Protein AF-A0A483CT60-F1 (afdb_monomer)

Nearest PDB structures (foldseek):
  1sy7-assembly1_A  TM=7.724E-01  e=4.056E-09  Neurospora crassa
  8j4q-assembly1_D  TM=8.970E-01  e=2.340E-07  Escherichia coli
  8j4r-assembly1_A  TM=8.692E-01  e=2.791E-07  Escherichia coli
  8j4r-assembly1_B  TM=8.735E-01  e=3.972E-07  Escherichia coli
  8j4r-assembly1_D  TM=8.670E-01  e=7.149E-07  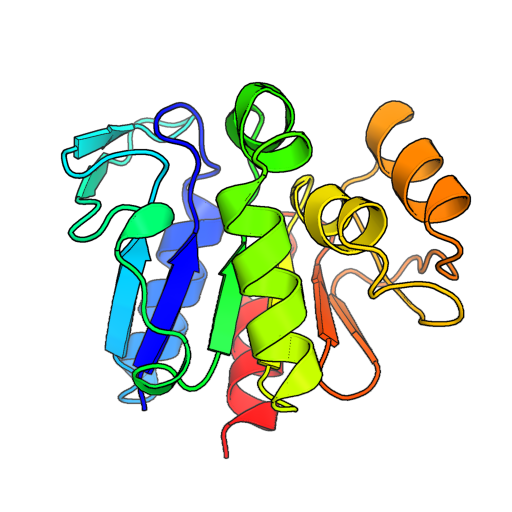Escherichia coli

pLDDT: mean 98.32, std 2.1, range [72.69, 98.94]

Solvent-accessible surface area (backbone atoms only — not comparable to full-atom values): 8286 Å² total; per-residue (Å²): 100,33,33,37,37,38,39,27,57,44,29,16,32,45,54,43,46,54,43,25,50,50,55,32,48,78,66,68,30,48,75,42,38,27,15,91,49,62,45,81,20,37,27,68,84,72,48,72,48,64,16,80,34,24,45,86,72,62,61,68,85,80,39,55,30,41,37,33,30,9,32,68,18,14,68,78,47,49,53,74,37,63,49,56,30,51,50,55,44,51,35,45,73,70,67,26,38,38,33,20,27,16,56,21,32,35,32,44,14,70,45,62,76,25,58,79,32,59,35,17,46,27,93,43,80,68,45,50,52,41,32,52,74,20,42,28,45,77,51,91,48,52,57,30,76,46,88,51,35,35,20,14,24,35,61,92,32,19,59,62,40,36,52,58,52,51,69,73,75,109

Secondary structure (DSSP, 8-state):
-EEEEE--SEEE-HHHHHHHHHHHHTTT-EEEEEESSSEEEEESSS-EEEE-EEGGG--GGG-SEEEE--SHHIIIIITT-HHHHHHHHHHHHTT-EEEEETTTHHHHHHTT--TT-EE-----HHHHHHHHHTT-EE--SSEEEETTEEEE-SGGGHHHHHHHHHTTT-

Sequence (170 aa):
MKILCAIAPARFRDEELLVPQQTFSDADVETVVASTHTGTCEGMIGATAEATVSFADVSPADYNAIVVVGGIGAQDVLWNDAELKRLVQEFNGAGKVVAAICLSPVVLARAGILPGREATVFRSPASIREIEKGGARLSERPVVTDGNVVTADGPSAAEEFARAILSLLL

Structure (mmCIF, N/CA/C/O backbone):
data_AF-A0A483CT60-F1
#
_entry.id   AF-A0A483CT60-F1
#
loop_
_atom_site.group_PDB
_atom_site.id
_atom_site.type_symbol
_atom_site.label_atom_id
_atom_site.label_alt_id
_atom_site.label_comp_id
_atom_site.label_asym_id
_atom_site.label_entity_id
_atom_site.label_seq_id
_atom_site.pdbx_PDB_ins_code
_atom_site.Cartn_x
_atom_site.Cartn_y
_atom_site.Cartn_z
_atom_site.occupancy
_atom_site.B_iso_or_equiv
_atom_site.auth_seq_id
_atom_site.auth_comp_id
_atom_site.auth_asym_id
_atom_site.auth_atom_id
_atom_site.pdbx_PDB_model_num
ATOM 1 N N . MET A 1 1 ? -7.203 -12.417 12.305 1.00 93.19 1 MET A N 1
ATOM 2 C CA . MET A 1 1 ? -7.375 -11.231 11.430 1.00 93.19 1 MET A CA 1
ATOM 3 C C . MET A 1 1 ? -6.578 -11.462 10.163 1.00 93.19 1 MET A C 1
ATOM 5 O O . MET A 1 1 ? -5.620 -12.224 10.223 1.00 93.19 1 MET A O 1
ATOM 9 N N . LYS A 1 2 ? -6.970 -10.851 9.044 1.00 97.75 2 LYS A N 1
ATOM 10 C CA . LYS A 1 2 ? -6.345 -11.090 7.740 1.00 97.75 2 LYS A CA 1
ATOM 11 C C . LYS A 1 2 ? -6.052 -9.776 7.021 1.00 97.75 2 LYS A C 1
ATOM 13 O O . LYS A 1 2 ? -6.943 -8.942 6.884 1.00 97.75 2 LYS A O 1
ATOM 18 N N . ILE A 1 3 ? -4.821 -9.584 6.564 1.00 98.81 3 ILE A N 1
ATOM 19 C CA . ILE A 1 3 ? -4.368 -8.381 5.854 1.00 98.81 3 ILE A CA 1
ATOM 20 C C . ILE A 1 3 ? -4.033 -8.743 4.407 1.00 98.81 3 ILE A C 1
ATOM 22 O O . ILE A 1 3 ? -3.338 -9.724 4.143 1.00 98.81 3 ILE A O 1
ATOM 26 N N . LEU A 1 4 ? -4.515 -7.939 3.463 1.00 98.88 4 LEU A N 1
ATOM 27 C CA . LEU A 1 4 ? -4.135 -8.028 2.059 1.00 98.88 4 LEU A CA 1
ATOM 28 C C . LEU A 1 4 ? -2.890 -7.167 1.803 1.00 98.88 4 LEU A C 1
ATOM 30 O O . LEU A 1 4 ? -2.951 -5.948 1.937 1.00 98.88 4 LEU A O 1
ATOM 34 N N . CYS A 1 5 ? -1.780 -7.772 1.397 1.00 98.88 5 CYS A N 1
ATOM 35 C CA . CYS A 1 5 ? -0.566 -7.074 0.980 1.00 98.88 5 CYS A CA 1
ATOM 36 C C . CYS A 1 5 ? -0.543 -6.952 -0.550 1.00 98.88 5 CYS A C 1
ATOM 38 O O . CYS A 1 5 ? -0.304 -7.933 -1.251 1.00 98.88 5 CYS A O 1
ATOM 40 N N . ALA A 1 6 ? -0.791 -5.754 -1.074 1.00 98.94 6 ALA A N 1
ATOM 41 C CA . ALA A 1 6 ? -0.738 -5.458 -2.499 1.00 98.94 6 ALA A CA 1
ATOM 42 C C . ALA A 1 6 ? 0.688 -5.078 -2.922 1.00 98.94 6 ALA A C 1
ATOM 44 O O . ALA A 1 6 ? 1.253 -4.108 -2.407 1.00 98.94 6 ALA A O 1
ATOM 45 N N . ILE A 1 7 ? 1.252 -5.819 -3.878 1.00 98.94 7 ILE A N 1
ATOM 46 C CA . ILE A 1 7 ? 2.619 -5.621 -4.376 1.00 98.94 7 ILE A CA 1
ATOM 47 C C . ILE A 1 7 ? 2.660 -5.478 -5.897 1.00 98.94 7 ILE A C 1
ATOM 49 O O . ILE A 1 7 ? 1.811 -6.002 -6.623 1.00 98.94 7 ILE A O 1
ATOM 53 N N . ALA A 1 8 ? 3.688 -4.794 -6.398 1.00 98.81 8 ALA A N 1
ATOM 54 C CA . ALA A 1 8 ? 4.011 -4.824 -7.817 1.00 98.81 8 ALA A CA 1
ATOM 55 C C . ALA A 1 8 ? 4.569 -6.210 -8.189 1.00 98.81 8 ALA A C 1
ATOM 57 O O . ALA A 1 8 ? 5.307 -6.783 -7.387 1.00 98.81 8 ALA A O 1
ATOM 58 N N . PRO A 1 9 ? 4.283 -6.733 -9.396 1.00 98.56 9 PRO A N 1
ATOM 59 C CA . PRO A 1 9 ? 4.760 -8.059 -9.797 1.00 98.56 9 PRO A CA 1
ATOM 60 C C . PRO A 1 9 ? 6.290 -8.138 -9.917 1.00 98.56 9 PRO A C 1
ATOM 62 O O . PRO A 1 9 ? 6.880 -9.205 -9.801 1.00 98.56 9 PRO A O 1
ATOM 65 N N . ALA A 1 10 ? 6.946 -6.996 -10.127 1.00 98.56 10 ALA A N 1
ATOM 66 C CA . ALA A 1 10 ? 8.393 -6.883 -10.126 1.00 98.56 10 ALA A CA 1
ATOM 67 C C . ALA A 1 10 ? 8.822 -5.575 -9.459 1.00 98.56 10 ALA A C 1
ATOM 69 O O . ALA A 1 10 ? 8.179 -4.533 -9.634 1.00 98.56 10 ALA A O 1
ATOM 70 N N . ARG A 1 11 ? 9.961 -5.613 -8.765 1.00 98.62 11 ARG A N 1
ATOM 71 C CA . ARG A 1 11 ? 10.610 -4.478 -8.097 1.00 98.62 11 ARG A CA 1
ATOM 72 C C . ARG A 1 11 ? 9.720 -3.816 -7.037 1.00 98.62 11 ARG A C 1
ATOM 74 O O . ARG A 1 11 ? 9.718 -2.584 -6.913 1.00 98.62 11 ARG A O 1
ATOM 81 N N . PHE A 1 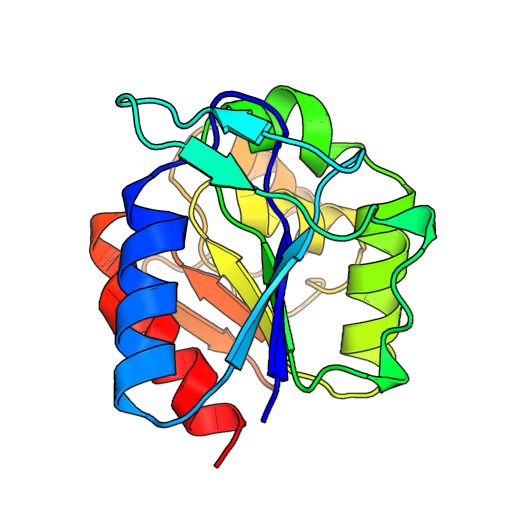12 ? 8.961 -4.614 -6.287 1.00 98.81 12 PHE A N 1
ATOM 82 C CA . PHE A 1 12 ? 8.438 -4.158 -4.996 1.00 98.81 12 PHE A CA 1
ATOM 83 C C . PHE A 1 12 ? 9.601 -3.991 -4.007 1.00 98.81 12 PHE A C 1
ATOM 85 O O . PHE A 1 12 ? 10.652 -4.609 -4.182 1.00 98.81 12 PHE A O 1
ATOM 92 N N . ARG A 1 13 ? 9.449 -3.143 -2.986 1.00 98.62 13 ARG A N 1
ATOM 93 C CA . ARG A 1 13 ? 10.501 -2.975 -1.977 1.00 98.62 13 ARG A CA 1
ATOM 94 C C . ARG A 1 13 ? 10.424 -4.086 -0.932 1.00 98.62 13 ARG A C 1
ATOM 96 O O . ARG A 1 13 ? 9.434 -4.206 -0.221 1.00 98.62 13 ARG A O 1
ATOM 103 N N . ASP A 1 14 ? 11.487 -4.868 -0.840 1.00 98.69 14 ASP A N 1
ATOM 104 C CA . ASP A 1 14 ? 11.557 -6.117 -0.085 1.00 98.69 14 ASP A CA 1
ATOM 105 C C . ASP A 1 14 ? 11.284 -5.898 1.410 1.00 98.69 14 ASP A C 1
ATOM 107 O O . ASP A 1 14 ? 10.413 -6.544 1.988 1.00 98.69 14 ASP A O 1
ATOM 111 N N . GLU A 1 15 ? 11.957 -4.927 2.028 1.00 98.69 15 GLU A N 1
ATOM 112 C CA . GLU A 1 15 ? 11.799 -4.607 3.452 1.00 98.69 15 GLU A CA 1
ATOM 113 C C . GLU A 1 15 ? 10.378 -4.128 3.780 1.00 98.69 15 GLU A C 1
ATOM 115 O O . GLU A 1 15 ? 9.849 -4.423 4.846 1.00 98.69 15 GLU A O 1
ATOM 120 N N . GLU A 1 16 ? 9.738 -3.426 2.845 1.00 98.81 16 GLU A N 1
ATOM 121 C CA . GLU A 1 16 ? 8.389 -2.874 3.004 1.00 98.81 16 GLU A CA 1
ATOM 122 C C . GLU A 1 16 ? 7.285 -3.936 2.876 1.00 98.81 16 GLU A C 1
ATOM 124 O O . GLU A 1 16 ? 6.135 -3.654 3.208 1.00 98.81 16 GLU A O 1
ATOM 129 N N . LEU A 1 17 ? 7.620 -5.150 2.423 1.00 98.81 17 LEU A N 1
ATOM 130 C CA . LEU A 1 17 ? 6.750 -6.325 2.494 1.00 98.81 17 LEU A CA 1
ATOM 131 C C . LEU A 1 17 ? 7.129 -7.214 3.684 1.00 98.81 17 LEU A C 1
ATOM 133 O O . LEU A 1 17 ? 6.285 -7.515 4.528 1.00 98.81 17 LEU A O 1
ATOM 137 N N . LEU A 1 18 ? 8.397 -7.624 3.760 1.00 98.75 18 LEU A N 1
ATOM 138 C CA . LEU A 1 18 ? 8.841 -8.678 4.671 1.00 98.75 18 LEU A CA 1
ATOM 139 C C . LEU A 1 18 ? 8.819 -8.240 6.139 1.00 98.75 18 LEU A C 1
ATOM 141 O O . LEU A 1 18 ? 8.409 -9.019 6.998 1.00 98.75 18 LEU A O 1
ATOM 145 N N . VAL A 1 19 ? 9.212 -6.996 6.443 1.00 98.81 19 VAL A N 1
ATOM 146 C CA . VAL A 1 19 ? 9.208 -6.497 7.830 1.00 98.81 19 VAL A CA 1
ATOM 147 C C . VAL A 1 19 ? 7.776 -6.361 8.364 1.00 98.81 19 VAL A C 1
ATOM 149 O O . VAL A 1 19 ? 7.512 -6.869 9.460 1.00 98.81 19 VAL A O 1
ATOM 152 N N . PRO A 1 20 ? 6.812 -5.772 7.620 1.00 98.81 20 PRO A N 1
ATOM 153 C CA . PRO A 1 20 ? 5.421 -5.792 8.048 1.00 98.81 20 PRO A CA 1
ATOM 154 C C . PRO A 1 20 ? 4.855 -7.201 8.187 1.00 98.81 20 PRO A C 1
ATOM 156 O O . PRO A 1 20 ? 4.228 -7.482 9.201 1.00 98.81 20 PRO A O 1
ATOM 159 N N . GLN A 1 21 ? 5.119 -8.110 7.240 1.00 98.69 21 GLN A N 1
ATOM 160 C CA . GLN A 1 21 ? 4.642 -9.494 7.340 1.00 98.69 21 GLN A CA 1
ATOM 161 C C . GLN A 1 21 ? 5.143 -10.202 8.600 1.00 98.69 21 GLN A C 1
ATOM 163 O O . GLN A 1 21 ? 4.341 -10.842 9.279 1.00 98.69 21 GLN A O 1
ATOM 168 N N . GLN A 1 22 ? 6.425 -10.053 8.946 1.00 98.75 22 GLN A N 1
ATOM 169 C CA . GLN A 1 22 ? 6.960 -10.611 10.188 1.00 98.75 22 GLN A CA 1
ATOM 170 C C . GLN A 1 22 ? 6.258 -10.004 11.409 1.00 98.75 22 GLN A C 1
ATOM 172 O O . GLN A 1 22 ? 5.786 -10.734 12.273 1.00 98.75 22 GLN A O 1
ATOM 177 N N . THR A 1 23 ? 6.103 -8.677 11.435 1.00 98.62 23 THR A N 1
ATOM 178 C CA . THR A 1 23 ? 5.450 -7.963 12.545 1.00 98.62 23 THR A CA 1
ATOM 179 C C . THR A 1 23 ? 3.985 -8.384 12.722 1.00 98.62 23 THR A C 1
ATOM 181 O O . THR A 1 23 ? 3.508 -8.524 13.845 1.00 98.62 23 THR A O 1
ATOM 184 N N . PHE A 1 24 ? 3.259 -8.597 11.622 1.00 98.56 24 PHE A N 1
ATOM 185 C CA . PHE A 1 24 ? 1.883 -9.094 11.640 1.00 98.56 24 PHE A CA 1
ATOM 186 C C . PHE A 1 24 ? 1.815 -10.550 12.106 1.00 98.56 24 PHE A C 1
ATOM 188 O O . PHE A 1 24 ? 0.964 -10.883 12.929 1.00 98.56 24 PHE A O 1
ATOM 195 N N . SER A 1 25 ? 2.738 -11.394 11.641 1.00 98.19 25 SER A N 1
ATOM 196 C CA . SER A 1 25 ? 2.828 -12.794 12.061 1.00 98.19 25 SER A CA 1
ATOM 197 C C . SER A 1 25 ? 3.106 -12.926 13.558 1.00 98.19 25 SER A C 1
ATOM 199 O O . SER A 1 25 ? 2.489 -13.764 14.208 1.00 98.19 25 SER A O 1
ATOM 201 N N . ASP A 1 26 ? 3.984 -12.090 14.117 1.00 98.12 26 ASP A N 1
ATOM 202 C CA . ASP A 1 26 ? 4.296 -12.075 15.554 1.00 98.12 26 ASP A CA 1
ATOM 203 C C . ASP A 1 26 ? 3.082 -11.681 16.422 1.00 98.12 26 ASP A C 1
ATOM 205 O O . ASP A 1 26 ? 3.071 -11.926 17.628 1.00 98.12 26 ASP A O 1
ATOM 209 N N . ALA A 1 27 ? 2.057 -11.079 15.810 1.00 97.75 27 ALA A N 1
ATOM 210 C CA . ALA A 1 27 ? 0.792 -10.691 16.430 1.00 97.75 27 ALA A CA 1
ATOM 211 C C . ALA A 1 27 ? -0.393 -11.592 16.017 1.00 97.75 27 ALA A C 1
ATOM 213 O O . ALA A 1 27 ? -1.547 -11.181 16.156 1.00 97.75 27 ALA A O 1
ATOM 214 N N . ASP A 1 28 ? -0.131 -12.790 15.478 1.00 97.50 28 ASP A N 1
ATOM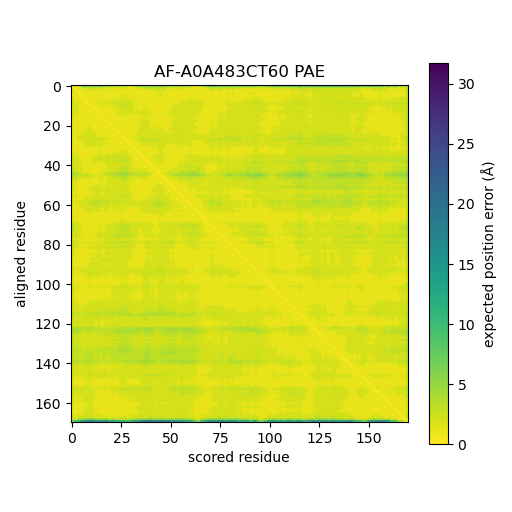 215 C CA . ASP A 1 28 ? -1.144 -13.751 15.009 1.00 97.50 28 ASP A CA 1
ATOM 216 C C . ASP A 1 28 ? -2.095 -13.183 13.926 1.00 97.50 28 ASP A C 1
ATOM 218 O O . ASP A 1 28 ? -3.278 -13.542 13.825 1.00 97.50 28 ASP A O 1
ATOM 222 N N . VAL A 1 29 ? -1.584 -12.276 13.084 1.00 98.31 29 VAL A N 1
ATOM 223 C CA . VAL A 1 29 ? -2.307 -11.696 11.945 1.00 98.31 29 VAL A CA 1
ATOM 224 C C . VAL A 1 29 ? -1.808 -12.299 10.634 1.00 98.31 29 VAL A C 1
ATOM 226 O O . VAL A 1 29 ? -0.652 -12.149 10.247 1.00 98.31 29 VAL A O 1
ATOM 229 N N . GLU A 1 30 ? -2.714 -12.962 9.915 1.00 98.19 30 GLU A N 1
ATOM 230 C CA . GLU A 1 30 ? -2.427 -13.582 8.621 1.00 98.19 30 GLU A CA 1
ATOM 231 C C . GLU A 1 30 ? -2.252 -12.512 7.534 1.00 98.19 30 GLU A C 1
ATOM 233 O O . GLU A 1 30 ? -3.002 -11.531 7.488 1.00 98.19 30 GLU A O 1
ATOM 238 N N . THR A 1 31 ? -1.315 -12.730 6.608 1.00 98.69 31 THR A N 1
ATOM 239 C CA . THR A 1 31 ? -1.168 -11.899 5.407 1.00 98.69 31 THR A CA 1
ATOM 240 C C . THR A 1 31 ? -1.379 -12.713 4.140 1.00 98.69 31 THR A C 1
ATOM 242 O O . THR A 1 31 ? -0.963 -13.865 4.050 1.00 98.69 31 THR A O 1
ATOM 245 N N . VAL A 1 32 ? -2.010 -12.099 3.142 1.00 98.88 32 VAL A N 1
ATOM 246 C CA . VAL A 1 32 ? -2.134 -12.644 1.786 1.00 98.88 32 VAL A CA 1
ATOM 247 C C . VAL A 1 32 ? -1.551 -11.650 0.809 1.00 98.88 32 VAL A C 1
ATOM 249 O O . VAL A 1 32 ? -1.932 -10.483 0.809 1.00 98.88 32 VAL A O 1
ATOM 252 N N . VAL A 1 33 ? -0.646 -12.124 -0.039 1.00 98.88 33 VAL A N 1
ATOM 253 C CA . VAL A 1 33 ? -0.039 -11.308 -1.086 1.00 98.88 33 VAL A CA 1
ATOM 254 C C . VAL A 1 33 ? -0.925 -11.324 -2.327 1.00 98.88 33 VAL A C 1
ATOM 256 O O . VAL A 1 33 ? -1.308 -12.390 -2.815 1.00 98.88 33 VAL A O 1
ATOM 259 N N . ALA A 1 34 ? -1.214 -10.130 -2.837 1.00 98.88 34 ALA A N 1
ATOM 260 C CA . ALA A 1 34 ? -1.926 -9.907 -4.082 1.00 98.88 34 ALA A CA 1
ATOM 261 C C . ALA A 1 34 ? -1.105 -9.045 -5.039 1.00 98.88 34 ALA A C 1
ATOM 263 O O . ALA A 1 34 ? -0.380 -8.138 -4.622 1.00 98.88 34 ALA A O 1
ATOM 264 N N . SER A 1 35 ? -1.258 -9.300 -6.334 1.00 98.88 35 SER A N 1
ATOM 265 C CA . SER A 1 35 ? -0.661 -8.481 -7.387 1.00 98.88 35 SER A CA 1
ATOM 266 C C . SER A 1 35 ? -1.604 -8.354 -8.588 1.00 98.88 35 SER A C 1
ATOM 268 O O . SER A 1 35 ? -2.762 -8.763 -8.544 1.00 98.88 35 SER A O 1
ATOM 270 N N . THR A 1 36 ? -1.109 -7.796 -9.689 1.00 98.50 36 THR A N 1
ATOM 271 C CA . THR A 1 36 ? -1.833 -7.714 -10.974 1.00 98.50 36 THR A CA 1
ATOM 272 C C . THR A 1 36 ? -2.179 -9.086 -11.566 1.00 98.50 36 THR A C 1
ATOM 274 O O . THR A 1 36 ? -3.078 -9.193 -12.394 1.00 98.50 36 THR A O 1
ATOM 277 N N . HIS A 1 37 ? -1.473 -10.133 -11.142 1.00 98.31 37 HIS A N 1
ATOM 278 C CA . HIS A 1 37 ? -1.709 -11.531 -11.485 1.00 98.31 37 HIS A CA 1
ATOM 279 C C . HIS A 1 37 ? -1.245 -12.426 -10.329 1.00 98.31 37 HIS A C 1
ATOM 281 O O . HIS A 1 37 ? -0.551 -11.966 -9.421 1.00 98.31 37 HIS A O 1
ATOM 287 N N . THR A 1 38 ? -1.632 -13.700 -10.364 1.00 98.75 38 THR A N 1
ATOM 288 C CA . THR A 1 38 ? -1.119 -14.728 -9.450 1.00 98.75 38 THR A CA 1
ATOM 289 C C . THR A 1 38 ? 0.224 -15.265 -9.929 1.00 98.75 38 THR A C 1
ATOM 291 O O . THR A 1 38 ? 0.422 -15.408 -11.137 1.00 98.75 38 THR A O 1
ATOM 294 N N . GLY A 1 39 ? 1.096 -15.650 -9.005 1.00 98.62 39 GLY A N 1
ATOM 295 C CA . GLY A 1 39 ? 2.412 -16.202 -9.310 1.00 98.62 39 GLY A CA 1
ATOM 296 C C . GLY A 1 39 ? 3.532 -15.518 -8.536 1.00 98.62 39 GLY A C 1
ATOM 297 O O . GLY A 1 39 ? 3.312 -14.636 -7.700 1.00 98.62 39 GLY A O 1
ATOM 298 N N . THR A 1 40 ? 4.758 -15.912 -8.854 1.00 98.69 40 THR A N 1
ATOM 299 C CA . THR A 1 40 ? 5.951 -15.388 -8.198 1.00 98.69 40 THR A CA 1
ATOM 300 C C . THR A 1 40 ? 6.225 -13.947 -8.621 1.00 98.69 40 THR A C 1
ATOM 302 O O . THR A 1 40 ? 6.352 -13.641 -9.804 1.00 98.69 40 THR A O 1
ATOM 305 N N . CYS A 1 41 ? 6.347 -13.070 -7.629 1.00 98.69 41 CYS A N 1
ATOM 306 C CA . CYS A 1 41 ? 6.739 -11.676 -7.769 1.00 98.69 41 CYS A CA 1
ATOM 307 C C . CYS A 1 41 ? 8.167 -11.481 -7.247 1.00 98.69 41 CYS A C 1
ATOM 309 O O . CYS A 1 41 ? 8.556 -12.094 -6.250 1.00 98.69 41 CYS A O 1
ATOM 311 N N . GLU A 1 42 ? 8.928 -10.585 -7.872 1.00 98.62 42 GLU A N 1
ATOM 312 C CA . GLU A 1 42 ? 10.340 -10.345 -7.536 1.00 98.62 42 GLU A CA 1
ATOM 313 C C . GLU A 1 42 ? 10.558 -8.969 -6.898 1.00 98.62 42 GLU A C 1
ATOM 315 O O . GLU A 1 42 ? 10.071 -7.949 -7.393 1.00 98.62 42 GLU A O 1
ATOM 320 N N . GLY A 1 43 ? 11.306 -8.935 -5.797 1.00 98.62 43 GLY A N 1
ATOM 321 C CA . GLY A 1 43 ? 11.700 -7.725 -5.084 1.00 98.62 43 GLY A CA 1
ATOM 322 C C . GLY A 1 43 ? 12.855 -6.985 -5.761 1.00 98.62 43 GLY A C 1
ATOM 323 O O . GLY A 1 43 ? 13.500 -7.476 -6.686 1.00 98.62 43 GLY A O 1
ATOM 324 N N . MET A 1 44 ? 13.131 -5.767 -5.304 1.00 98.19 44 MET A N 1
ATOM 325 C CA . MET A 1 44 ? 14.239 -4.943 -5.799 1.00 98.19 44 MET A CA 1
ATOM 326 C C . MET A 1 44 ? 15.616 -5.474 -5.396 1.00 98.19 44 MET A C 1
ATOM 328 O O . MET A 1 44 ? 16.585 -5.208 -6.107 1.00 98.19 44 MET A O 1
ATOM 332 N N . ILE A 1 45 ? 15.715 -6.170 -4.261 1.00 97.00 45 ILE A N 1
ATOM 333 C CA . ILE A 1 45 ? 16.988 -6.667 -3.717 1.00 97.00 45 ILE A CA 1
ATOM 334 C C . ILE A 1 45 ? 17.053 -8.200 -3.633 1.00 97.00 45 ILE A C 1
ATOM 336 O O . ILE A 1 45 ? 17.947 -8.745 -2.989 1.00 97.00 45 ILE A O 1
ATOM 340 N N . GLY A 1 46 ? 16.165 -8.891 -4.355 1.00 96.31 46 GLY A N 1
ATOM 341 C CA . GLY A 1 46 ? 16.245 -10.331 -4.609 1.00 96.31 46 GLY A CA 1
ATOM 342 C C . GLY A 1 46 ? 15.307 -11.205 -3.778 1.00 96.31 46 GLY A C 1
ATOM 343 O O . GLY A 1 46 ? 15.359 -12.427 -3.922 1.00 96.31 46 GLY A O 1
ATOM 344 N N . ALA A 1 47 ? 14.441 -10.633 -2.934 1.00 97.69 47 ALA A N 1
ATOM 345 C CA . ALA A 1 47 ? 13.362 -11.403 -2.329 1.00 97.69 47 ALA A CA 1
ATOM 346 C C . ALA A 1 47 ? 12.348 -11.844 -3.391 1.00 97.69 47 ALA A C 1
ATOM 348 O O . ALA A 1 47 ? 12.183 -11.211 -4.434 1.00 97.69 47 ALA A O 1
ATOM 349 N N . THR A 1 48 ? 11.627 -12.920 -3.096 1.00 98.44 48 THR A N 1
ATOM 350 C CA . THR A 1 48 ? 10.475 -13.356 -3.886 1.00 98.44 48 THR A CA 1
ATOM 351 C C . THR A 1 48 ? 9.260 -13.473 -2.981 1.00 98.44 48 THR A C 1
ATOM 353 O O . THR A 1 48 ? 9.388 -13.759 -1.790 1.00 98.44 48 THR A O 1
ATOM 356 N N . ALA A 1 49 ? 8.083 -13.219 -3.540 1.00 98.50 49 ALA A N 1
ATOM 357 C CA . ALA A 1 49 ? 6.811 -13.384 -2.853 1.00 98.50 49 ALA A CA 1
ATOM 358 C C . ALA A 1 49 ? 5.796 -14.007 -3.810 1.00 98.50 49 ALA A C 1
ATOM 360 O O . ALA A 1 49 ? 5.715 -13.612 -4.969 1.00 98.50 49 ALA A O 1
ATOM 361 N N . GLU A 1 50 ? 5.014 -14.967 -3.329 1.00 98.69 50 GLU A N 1
ATOM 362 C CA . GLU A 1 50 ? 3.981 -15.610 -4.139 1.00 98.69 50 GLU A CA 1
ATOM 363 C C . GLU A 1 50 ? 2.661 -14.841 -4.014 1.00 98.69 50 GLU A C 1
ATOM 365 O O . GLU A 1 50 ? 2.041 -14.830 -2.948 1.00 98.69 50 GLU A O 1
ATOM 370 N N . ALA A 1 51 ? 2.215 -14.205 -5.099 1.00 98.69 51 ALA A N 1
ATOM 371 C CA . ALA A 1 51 ? 0.885 -13.616 -5.174 1.00 98.69 51 ALA A CA 1
ATOM 372 C C . ALA A 1 51 ? -0.148 -14.731 -5.368 1.00 98.69 51 ALA A C 1
ATOM 374 O O . ALA A 1 51 ? -0.238 -15.346 -6.429 1.00 98.69 51 ALA A O 1
ATOM 375 N N . THR A 1 52 ? -0.946 -14.989 -4.335 1.00 98.62 52 THR A N 1
ATOM 376 C CA . THR A 1 52 ? -1.932 -16.086 -4.333 1.00 98.62 52 THR A CA 1
ATOM 377 C C . THR A 1 52 ? -3.303 -15.658 -4.853 1.00 98.62 52 THR A C 1
ATOM 379 O O . THR A 1 52 ? -4.164 -16.503 -5.086 1.00 98.62 52 THR A O 1
ATOM 382 N N . VAL A 1 53 ? -3.505 -14.355 -5.070 1.00 98.69 53 VAL A N 1
ATOM 383 C CA . VAL A 1 53 ? -4.732 -13.773 -5.622 1.00 98.69 53 VAL A CA 1
ATOM 384 C C . VAL A 1 53 ? -4.395 -12.562 -6.499 1.00 98.69 53 VAL A C 1
ATOM 386 O O . VAL A 1 53 ? -3.456 -11.816 -6.210 1.00 98.69 53 VAL A O 1
ATOM 389 N N . SER A 1 54 ? -5.136 -12.366 -7.590 1.00 98.69 54 SER A N 1
ATOM 390 C CA . SER A 1 54 ? -5.022 -11.155 -8.410 1.00 98.69 54 SER A CA 1
ATOM 391 C C . SER A 1 54 ? -5.886 -10.030 -7.828 1.00 98.69 54 SER A C 1
ATOM 393 O O . SER A 1 54 ? -6.887 -10.309 -7.173 1.00 98.69 54 SER A O 1
ATOM 395 N N . PHE A 1 55 ? -5.573 -8.757 -8.085 1.00 98.75 55 PHE A N 1
ATOM 396 C CA . PHE A 1 55 ? -6.418 -7.641 -7.626 1.00 98.75 55 PHE A CA 1
ATOM 397 C C . PHE A 1 55 ? -7.878 -7.758 -8.092 1.00 98.75 55 PHE A C 1
ATOM 399 O O . PHE A 1 55 ? -8.785 -7.380 -7.353 1.00 98.75 55 PHE A O 1
ATOM 406 N N . ALA A 1 56 ? -8.112 -8.314 -9.285 1.00 98.44 56 ALA A N 1
ATOM 407 C CA . ALA A 1 56 ? -9.455 -8.508 -9.828 1.00 98.44 56 ALA A CA 1
ATOM 408 C C . ALA A 1 56 ? -10.272 -9.550 -9.041 1.00 98.44 56 ALA A C 1
ATOM 410 O O . ALA A 1 56 ? -11.494 -9.441 -8.973 1.00 98.44 56 ALA A O 1
ATOM 411 N N . ASP A 1 57 ? -9.602 -10.522 -8.418 1.00 98.44 57 ASP A N 1
ATOM 412 C CA . ASP A 1 57 ? -10.238 -11.638 -7.707 1.00 98.44 57 ASP A CA 1
ATOM 413 C C . ASP A 1 57 ? -10.346 -11.407 -6.189 1.00 98.44 57 ASP A C 1
ATOM 415 O O . ASP A 1 57 ? -10.871 -12.247 -5.457 1.00 98.44 57 ASP A O 1
ATOM 419 N N . VAL A 1 58 ? -9.852 -10.272 -5.685 1.00 98.62 58 VAL A N 1
ATOM 420 C CA . VAL A 1 58 ? -9.947 -9.923 -4.264 1.00 98.62 58 VAL A CA 1
ATOM 421 C C . VAL A 1 58 ? -11.374 -9.504 -3.911 1.00 98.62 58 VAL A C 1
ATOM 423 O O . VAL A 1 58 ? -11.914 -8.541 -4.457 1.00 98.62 58 VAL A O 1
ATOM 426 N N . SER A 1 59 ? -11.933 -10.154 -2.891 1.00 97.88 59 SER A N 1
ATOM 427 C CA . SER A 1 59 ? -13.128 -9.702 -2.174 1.00 97.88 59 SER A CA 1
ATOM 428 C C . SER A 1 59 ? -12.712 -8.947 -0.903 1.00 97.88 59 SER A C 1
ATOM 430 O O . SER A 1 59 ? -12.211 -9.570 0.037 1.00 97.88 59 SER A O 1
ATOM 432 N N . PRO A 1 60 ? -12.923 -7.616 -0.797 1.00 97.50 60 PRO A N 1
ATOM 433 C CA . PRO A 1 60 ? -12.541 -6.863 0.399 1.00 97.50 60 PRO A CA 1
ATOM 434 C C . PRO A 1 60 ? -13.169 -7.375 1.692 1.00 97.50 60 PRO A C 1
ATOM 436 O O . PRO A 1 60 ? -12.627 -7.119 2.764 1.00 97.50 60 PRO A O 1
ATOM 439 N N . ALA A 1 61 ? -14.310 -8.071 1.626 1.00 97.75 61 ALA A N 1
ATOM 440 C CA . ALA A 1 61 ? -15.005 -8.619 2.788 1.00 97.75 61 ALA A CA 1
ATOM 441 C C . ALA A 1 61 ? -14.140 -9.607 3.592 1.00 97.75 61 ALA A C 1
ATOM 443 O O . ALA A 1 61 ? -14.255 -9.628 4.816 1.00 97.75 61 ALA A O 1
ATOM 444 N N . ASP A 1 62 ? -13.224 -10.316 2.928 1.00 98.31 62 ASP A N 1
ATOM 445 C CA . ASP A 1 62 ? -12.409 -11.387 3.515 1.00 98.31 62 ASP A CA 1
ATOM 446 C C . ASP A 1 62 ? -11.204 -10.873 4.323 1.00 98.31 62 ASP A C 1
ATOM 448 O O . ASP A 1 62 ? -10.488 -11.648 4.960 1.00 98.31 62 ASP A O 1
ATOM 452 N N . TYR A 1 63 ? -10.974 -9.559 4.310 1.00 98.69 63 TYR A N 1
ATOM 453 C CA . TYR A 1 63 ? -9.800 -8.919 4.897 1.00 98.69 63 TYR A CA 1
ATOM 454 C C . TYR A 1 63 ? -10.192 -7.835 5.898 1.00 98.69 63 TYR A C 1
ATOM 456 O O . TYR A 1 63 ? -11.247 -7.215 5.799 1.00 98.69 63 TYR A O 1
ATOM 464 N N . ASN A 1 64 ? -9.320 -7.558 6.858 1.00 98.62 64 ASN A N 1
ATOM 465 C CA . ASN A 1 64 ? -9.469 -6.477 7.829 1.00 98.62 64 ASN A CA 1
ATOM 466 C C . ASN A 1 64 ? -8.730 -5.201 7.398 1.00 98.62 64 ASN A C 1
ATOM 468 O O . ASN A 1 64 ? -9.123 -4.108 7.800 1.00 98.62 64 ASN A O 1
ATOM 472 N N . ALA A 1 65 ? -7.690 -5.334 6.571 1.00 98.88 65 ALA A N 1
ATOM 473 C CA . ALA A 1 65 ? -6.899 -4.219 6.064 1.00 98.88 65 ALA A CA 1
ATOM 474 C C . ALA A 1 65 ? -6.310 -4.513 4.682 1.00 98.88 65 ALA A C 1
ATOM 476 O O . ALA A 1 65 ? -6.148 -5.677 4.306 1.00 98.88 65 ALA A O 1
ATOM 477 N N . ILE A 1 66 ? -5.932 -3.448 3.976 1.00 98.94 66 ILE A N 1
ATOM 478 C CA . ILE A 1 66 ? -5.071 -3.494 2.792 1.00 98.94 66 ILE A CA 1
ATOM 479 C C . ILE A 1 66 ? -3.790 -2.697 3.055 1.00 98.94 66 ILE A C 1
ATOM 481 O O . ILE A 1 66 ? -3.842 -1.581 3.569 1.00 98.94 66 ILE A O 1
ATOM 485 N N . VAL A 1 67 ? -2.646 -3.269 2.684 1.00 98.94 67 VAL A N 1
ATOM 486 C CA . VAL A 1 67 ? -1.315 -2.658 2.746 1.00 98.94 67 VAL A CA 1
ATOM 487 C C . VAL A 1 67 ? -0.741 -2.603 1.337 1.00 98.94 67 VAL A C 1
ATOM 489 O O . VAL A 1 67 ? -0.527 -3.641 0.719 1.00 98.94 67 VAL A O 1
ATOM 492 N N . VAL A 1 68 ? -0.481 -1.404 0.820 1.00 98.94 68 VAL A N 1
ATOM 493 C CA . VAL A 1 68 ? 0.120 -1.201 -0.502 1.00 98.94 68 VAL A CA 1
ATOM 494 C C . VAL A 1 68 ? 1.621 -0.961 -0.349 1.00 98.94 68 VAL A C 1
ATOM 496 O O . VAL A 1 68 ? 2.051 0.094 0.126 1.00 98.94 68 VAL A O 1
ATOM 499 N N . VAL A 1 69 ? 2.413 -1.952 -0.754 1.00 98.94 69 VAL A N 1
ATOM 500 C CA . VAL A 1 69 ? 3.880 -1.949 -0.653 1.00 98.94 69 VAL A CA 1
ATOM 501 C C . VAL A 1 69 ? 4.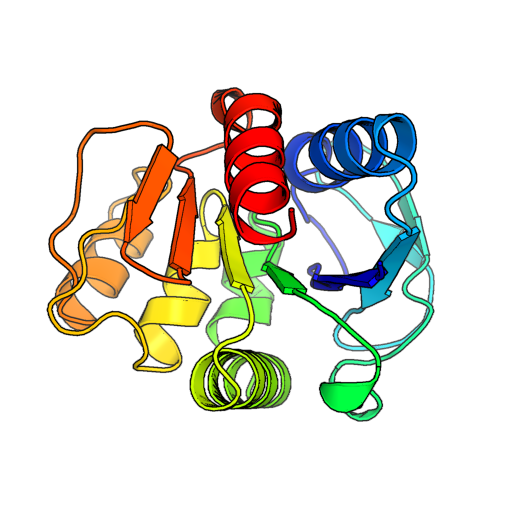482 -1.033 -1.714 1.00 98.94 69 VAL A C 1
ATOM 503 O O . VAL A 1 69 ? 3.946 -0.927 -2.820 1.00 98.94 69 VAL A O 1
ATOM 506 N N . GLY A 1 70 ? 5.574 -0.341 -1.386 1.00 98.69 70 GLY A N 1
ATOM 507 C CA . GLY A 1 70 ? 6.287 0.537 -2.305 1.00 98.69 70 GLY A CA 1
ATOM 508 C C . GLY A 1 70 ? 7.305 -0.188 -3.187 1.00 98.69 70 GLY A C 1
ATOM 509 O O . GLY A 1 70 ? 7.091 -1.302 -3.671 1.00 98.69 70 GLY A O 1
ATOM 510 N N . GLY A 1 71 ? 8.428 0.485 -3.436 1.00 98.38 71 GLY A N 1
ATOM 511 C CA . GLY A 1 71 ? 9.396 0.120 -4.473 1.00 98.38 71 GLY A CA 1
ATOM 512 C C . GLY A 1 71 ? 9.067 0.731 -5.834 1.00 98.38 71 GLY A C 1
ATOM 513 O O . GLY A 1 71 ? 7.968 1.230 -6.075 1.00 98.38 71 GLY A O 1
ATOM 514 N N . ILE A 1 72 ? 10.036 0.729 -6.748 1.00 98.00 72 ILE A N 1
ATOM 515 C CA . ILE A 1 72 ? 9.875 1.406 -8.044 1.00 98.00 72 ILE A CA 1
ATOM 516 C C . ILE A 1 72 ? 8.865 0.697 -8.960 1.00 98.00 72 ILE A C 1
ATOM 518 O O . ILE A 1 72 ? 8.252 1.324 -9.820 1.00 98.00 72 ILE A O 1
ATOM 522 N N . GLY A 1 73 ? 8.604 -0.596 -8.732 1.00 98.38 73 GLY A N 1
ATOM 523 C CA . GLY A 1 73 ? 7.478 -1.314 -9.333 1.00 98.38 73 GLY A CA 1
ATOM 524 C C . GLY A 1 73 ? 6.116 -0.690 -9.016 1.00 98.38 73 GLY A C 1
ATOM 525 O O . GLY A 1 73 ? 5.216 -0.734 -9.854 1.00 98.38 73 GLY A O 1
ATOM 526 N N . ALA A 1 74 ? 5.966 -0.050 -7.850 1.00 98.50 74 ALA A N 1
ATOM 527 C CA . ALA A 1 74 ? 4.731 0.640 -7.499 1.00 98.50 74 ALA A CA 1
ATOM 528 C C . ALA A 1 74 ? 4.459 1.831 -8.423 1.00 98.50 74 ALA A C 1
ATOM 530 O O . ALA A 1 74 ? 3.332 2.008 -8.882 1.00 98.50 74 ALA A O 1
ATOM 531 N N . GLN A 1 75 ? 5.492 2.612 -8.741 1.00 97.94 75 GLN 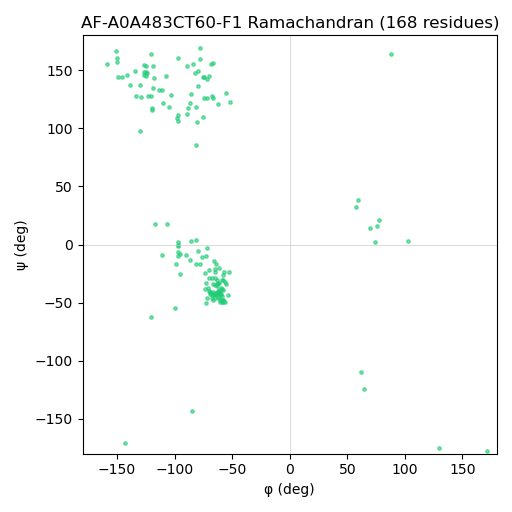A N 1
ATOM 532 C CA . GLN A 1 75 ? 5.367 3.738 -9.662 1.00 97.94 75 GLN A CA 1
ATOM 533 C C . GLN A 1 75 ? 5.061 3.279 -11.093 1.00 97.94 75 GLN A C 1
ATOM 535 O O . GLN A 1 75 ? 4.225 3.887 -11.764 1.00 97.94 75 GLN A O 1
ATOM 540 N N . ASP A 1 76 ? 5.706 2.203 -11.545 1.00 97.88 76 ASP A N 1
ATOM 541 C CA . ASP A 1 76 ? 5.549 1.704 -12.914 1.00 97.88 76 ASP A CA 1
ATOM 542 C C . ASP A 1 76 ? 4.190 1.029 -13.141 1.00 97.88 76 ASP A C 1
ATOM 544 O O . ASP A 1 76 ? 3.638 1.122 -14.237 1.00 97.88 76 ASP A O 1
ATOM 548 N N . VAL A 1 77 ? 3.640 0.371 -12.114 1.00 98.38 77 VAL A N 1
ATOM 549 C CA . VAL A 1 77 ? 2.438 -0.469 -12.240 1.00 98.38 77 VAL A CA 1
ATOM 550 C C . VAL A 1 77 ? 1.305 0.026 -11.341 1.00 98.38 77 VAL A C 1
ATOM 552 O O . VAL A 1 77 ? 0.256 0.452 -11.824 1.00 98.38 77 VAL A O 1
ATOM 555 N N . LEU A 1 78 ? 1.516 0.017 -10.023 1.00 98.75 78 LEU A N 1
ATOM 556 C CA . LEU A 1 78 ? 0.439 0.179 -9.038 1.00 98.75 78 LEU A CA 1
ATOM 557 C C . LEU A 1 78 ? -0.214 1.567 -9.052 1.00 98.75 78 LEU A C 1
ATOM 559 O O . LEU A 1 78 ? -1.418 1.685 -8.848 1.00 98.75 78 LEU A O 1
ATOM 563 N N . TRP A 1 79 ? 0.545 2.632 -9.325 1.00 98.62 79 TRP A N 1
ATOM 564 C CA . TRP A 1 79 ? 0.033 4.010 -9.343 1.00 98.62 79 TRP A CA 1
ATOM 565 C C . TRP A 1 79 ? -1.112 4.238 -10.333 1.00 98.62 79 TRP A C 1
ATOM 567 O O . TRP A 1 79 ? -1.894 5.181 -10.170 1.00 98.62 79 TRP A O 1
ATOM 577 N N . ASN A 1 80 ? -1.173 3.440 -11.399 1.00 97.88 80 ASN A N 1
ATOM 578 C CA . ASN A 1 80 ? -2.178 3.574 -12.449 1.00 97.88 80 ASN A CA 1
ATOM 579 C C . ASN A 1 80 ? -3.177 2.413 -12.469 1.00 97.88 80 ASN A C 1
ATOM 581 O O . ASN A 1 80 ? -4.190 2.529 -13.161 1.00 97.88 80 ASN A O 1
ATOM 585 N N . ASP A 1 81 ? -2.936 1.356 -11.693 1.00 98.75 81 ASP A N 1
ATOM 586 C CA . ASP A 1 81 ? -3.763 0.154 -11.669 1.00 98.75 81 ASP A CA 1
ATOM 587 C C . ASP A 1 81 ? -5.194 0.463 -11.196 1.00 98.75 81 ASP A C 1
ATOM 589 O O . ASP A 1 81 ? -5.419 1.028 -10.121 1.00 98.75 81 ASP A O 1
ATOM 593 N N . ALA A 1 82 ? -6.175 0.172 -12.052 1.00 98.62 82 ALA A N 1
ATOM 594 C CA . ALA A 1 82 ? -7.570 0.514 -11.800 1.00 98.62 82 ALA A CA 1
ATOM 595 C C . ALA A 1 82 ? -8.205 -0.379 -10.726 1.00 98.62 82 ALA A C 1
ATOM 597 O O . ALA A 1 82 ? -8.951 0.134 -9.891 1.00 98.62 82 ALA A O 1
ATOM 598 N N . GLU A 1 83 ? -7.869 -1.670 -10.710 1.00 98.69 83 GLU A N 1
ATOM 599 C CA . GLU A 1 83 ? -8.413 -2.627 -9.746 1.00 98.69 83 GLU A CA 1
ATOM 600 C C . GLU A 1 83 ? -7.883 -2.353 -8.342 1.00 98.69 83 GLU A C 1
ATOM 602 O O . GLU A 1 83 ? -8.658 -2.293 -7.390 1.00 98.69 83 GLU A O 1
ATOM 607 N N . LEU A 1 84 ? -6.591 -2.061 -8.195 1.00 98.88 84 LEU A N 1
ATOM 608 C CA . LEU A 1 84 ? -6.021 -1.685 -6.907 1.00 98.88 84 LEU A CA 1
ATOM 609 C C . LEU A 1 84 ? -6.651 -0.397 -6.359 1.00 98.88 84 LEU A C 1
ATOM 611 O O . LEU A 1 84 ? -6.958 -0.323 -5.170 1.00 98.88 84 LEU A O 1
ATOM 615 N N . LYS A 1 85 ? -6.888 0.615 -7.206 1.00 98.88 85 LYS A N 1
ATOM 616 C CA . LYS A 1 85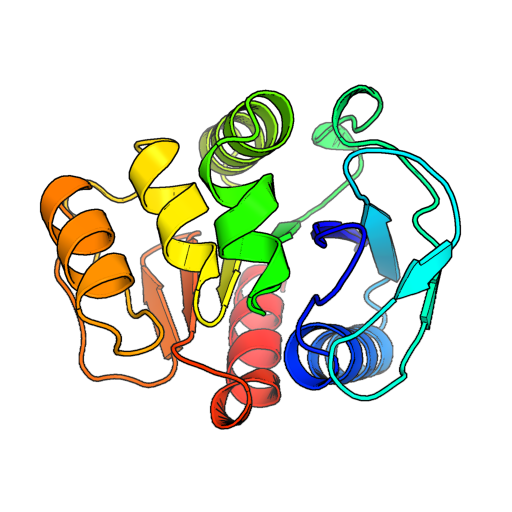 ? -7.595 1.837 -6.780 1.00 98.88 85 LYS A CA 1
ATOM 617 C C . LYS A 1 85 ? -9.029 1.540 -6.342 1.00 98.88 85 LYS A C 1
ATOM 619 O O . LYS A 1 85 ? -9.455 2.085 -5.325 1.00 98.88 85 LYS A O 1
ATOM 624 N N . ARG A 1 86 ? -9.747 0.670 -7.064 1.00 98.81 86 ARG A N 1
ATOM 625 C CA . ARG A 1 86 ? -11.090 0.207 -6.681 1.00 98.81 86 ARG A CA 1
ATOM 626 C C . ARG A 1 86 ? -11.057 -0.477 -5.312 1.00 98.81 86 ARG A C 1
ATOM 628 O O . ARG A 1 86 ? -11.819 -0.091 -4.432 1.00 98.81 86 ARG A O 1
ATOM 635 N N . LEU A 1 87 ? -10.129 -1.412 -5.093 1.00 98.88 87 LEU A N 1
ATOM 636 C CA . LEU A 1 87 ? -9.949 -2.074 -3.797 1.00 98.88 87 LEU A CA 1
ATOM 637 C C . LEU A 1 87 ? -9.669 -1.058 -2.686 1.00 98.88 87 LEU A C 1
ATOM 639 O O . LEU A 1 87 ? -10.355 -1.056 -1.671 1.00 98.88 87 LEU A O 1
ATOM 643 N N . VAL A 1 88 ? -8.719 -0.141 -2.882 1.00 98.88 88 VAL A N 1
ATOM 644 C CA . VAL A 1 88 ? -8.410 0.925 -1.913 1.00 98.88 88 VAL A CA 1
ATOM 645 C C . VAL A 1 88 ? -9.658 1.734 -1.537 1.00 98.88 88 VAL A C 1
ATOM 647 O O . VAL A 1 88 ? -9.882 2.011 -0.356 1.00 98.88 88 VAL A O 1
ATOM 650 N N . GLN A 1 89 ? -10.491 2.092 -2.518 1.00 98.88 89 GLN A N 1
ATOM 651 C CA . GLN A 1 89 ? -11.750 2.802 -2.282 1.00 98.88 89 GLN A CA 1
ATOM 652 C C . GLN A 1 89 ? -12.754 1.951 -1.499 1.00 98.88 89 GLN A C 1
ATOM 654 O O . GLN A 1 89 ? -13.377 2.464 -0.571 1.00 98.88 89 GLN A O 1
ATOM 659 N N . GLU A 1 90 ? -12.897 0.668 -1.828 1.00 98.81 90 GLU A N 1
ATOM 660 C CA . GLU A 1 90 ? -13.827 -0.250 -1.160 1.00 98.81 90 GLU A CA 1
ATOM 661 C C . GLU A 1 90 ? -13.420 -0.549 0.286 1.00 98.81 90 GLU A C 1
ATOM 663 O O . GLU A 1 90 ? -14.264 -0.487 1.182 1.00 98.81 90 GLU A O 1
ATOM 668 N N . PHE A 1 91 ? -12.132 -0.793 0.548 1.00 98.88 91 PHE A N 1
ATOM 669 C CA . PHE A 1 91 ? -11.620 -0.944 1.912 1.00 98.88 91 PHE A CA 1
ATOM 670 C C . PHE A 1 91 ? -11.868 0.328 2.731 1.00 98.88 91 PHE A C 1
ATOM 672 O O . PHE A 1 91 ? -12.406 0.251 3.837 1.00 98.88 91 PHE A O 1
ATOM 679 N N . ASN A 1 92 ? -11.548 1.501 2.176 1.00 98.75 92 ASN A N 1
ATOM 680 C CA . ASN A 1 92 ? -11.774 2.771 2.862 1.00 98.75 92 ASN A CA 1
ATOM 681 C C . ASN A 1 92 ? -13.271 3.041 3.106 1.00 98.75 92 ASN A C 1
ATOM 683 O O . ASN A 1 92 ? -13.650 3.452 4.199 1.00 98.75 92 ASN A O 1
ATOM 687 N N . GLY A 1 93 ? -14.129 2.789 2.113 1.00 98.50 93 GLY A N 1
ATOM 688 C CA . GLY A 1 93 ? -15.581 2.971 2.215 1.00 98.50 93 GLY A CA 1
ATOM 689 C C . GLY A 1 93 ? -16.240 2.033 3.230 1.00 98.50 93 GLY A C 1
ATOM 690 O O . GLY A 1 93 ? -17.229 2.405 3.857 1.00 98.50 93 GLY A O 1
ATOM 691 N N . ALA A 1 94 ? -15.655 0.854 3.450 1.00 98.25 94 ALA A N 1
ATOM 692 C CA . ALA A 1 94 ? -16.050 -0.078 4.502 1.00 98.25 94 ALA A CA 1
ATOM 693 C C . ALA A 1 94 ? -15.460 0.265 5.888 1.00 98.25 94 ALA A C 1
ATOM 695 O O . ALA A 1 94 ? -15.644 -0.503 6.830 1.00 98.25 94 ALA A O 1
ATOM 696 N N . GLY A 1 95 ? -14.729 1.380 6.022 1.00 98.06 95 GLY A N 1
ATOM 697 C CA . GLY A 1 95 ? -14.076 1.790 7.269 1.00 98.06 95 GLY A CA 1
ATOM 698 C C . GLY A 1 95 ? -12.896 0.904 7.681 1.00 98.06 95 GLY A C 1
ATOM 699 O O . GLY A 1 95 ? -12.456 0.972 8.827 1.00 98.06 95 GLY A O 1
ATOM 700 N N . LYS A 1 96 ? -12.385 0.065 6.771 1.00 98.75 96 LYS A N 1
ATOM 701 C CA . LYS A 1 96 ? -11.241 -0.819 7.021 1.00 98.75 96 LYS A CA 1
ATOM 702 C C . LYS A 1 96 ? -9.936 -0.039 6.961 1.00 98.75 96 LYS A C 1
ATOM 704 O O . LYS A 1 96 ? -9.870 1.037 6.360 1.00 98.75 96 LYS A O 1
ATOM 709 N N . VAL A 1 97 ? -8.889 -0.595 7.563 1.00 98.88 97 VAL A N 1
ATOM 710 C CA . VAL A 1 97 ? -7.569 0.036 7.533 1.00 98.88 97 VAL A CA 1
ATOM 711 C C . VAL A 1 97 ? -7.023 0.009 6.105 1.00 98.88 97 VAL A C 1
ATOM 713 O O . VAL A 1 97 ? -6.976 -1.044 5.464 1.00 98.88 97 VAL A O 1
ATOM 716 N N . VAL A 1 98 ? -6.610 1.175 5.611 1.00 98.94 98 VAL A N 1
ATOM 717 C CA . VAL A 1 98 ? -5.951 1.333 4.313 1.00 98.94 98 VAL A CA 1
ATOM 718 C C . VAL A 1 98 ? -4.579 1.924 4.545 1.00 98.94 98 VAL A C 1
ATOM 720 O O . VAL A 1 98 ? -4.450 3.057 5.005 1.00 98.94 98 VAL A O 1
ATOM 723 N N . ALA A 1 99 ? -3.552 1.158 4.212 1.00 98.94 99 ALA A N 1
ATOM 724 C CA . ALA A 1 99 ? -2.188 1.535 4.491 1.00 98.94 99 ALA A CA 1
ATOM 725 C C . ALA A 1 99 ? -1.323 1.533 3.231 1.00 98.94 99 ALA A C 1
ATOM 727 O O . ALA A 1 99 ? -1.511 0.703 2.344 1.00 98.94 99 ALA A O 1
ATOM 728 N N . ALA A 1 100 ? -0.367 2.453 3.138 1.00 98.94 100 ALA A N 1
ATOM 729 C CA . ALA A 1 100 ? 0.586 2.487 2.033 1.00 98.94 100 ALA A CA 1
ATOM 730 C C . ALA A 1 100 ? 1.943 3.049 2.462 1.00 98.94 100 ALA A C 1
ATOM 732 O O . ALA A 1 100 ? 2.011 3.980 3.259 1.00 98.94 100 ALA A O 1
ATOM 733 N N . ILE A 1 101 ? 3.025 2.517 1.901 1.00 98.94 101 ILE A N 1
ATOM 734 C CA . ILE A 1 101 ? 4.392 2.872 2.297 1.00 98.94 101 ILE A CA 1
ATOM 735 C C . ILE A 1 101 ? 5.242 3.306 1.099 1.00 98.94 101 ILE A C 1
ATOM 737 O O . ILE A 1 101 ? 5.036 2.865 -0.036 1.00 98.94 101 ILE A O 1
ATOM 741 N N . CYS A 1 102 ? 6.186 4.211 1.353 1.00 98.69 102 CYS A N 1
ATOM 742 C CA . CYS A 1 102 ? 7.183 4.690 0.407 1.00 98.69 102 CYS A CA 1
ATOM 743 C C . CYS A 1 102 ? 6.564 5.401 -0.802 1.00 98.69 102 CYS A C 1
ATOM 745 O O . CYS A 1 102 ? 6.044 6.503 -0.659 1.00 98.69 102 CYS A O 1
ATOM 747 N N . LEU A 1 103 ? 6.614 4.817 -2.001 1.00 98.81 103 LEU A N 1
ATOM 748 C CA . LEU A 1 103 ? 6.015 5.402 -3.207 1.00 98.81 103 LEU A CA 1
ATOM 749 C C . LEU A 1 103 ? 4.506 5.139 -3.307 1.00 98.81 103 LEU A C 1
ATOM 751 O O . LEU A 1 103 ? 3.818 5.811 -4.073 1.00 98.81 103 LEU A O 1
ATOM 755 N N . SER A 1 104 ? 3.971 4.184 -2.551 1.00 98.88 104 SER A N 1
ATOM 756 C CA . SER A 1 104 ? 2.586 3.731 -2.687 1.00 98.88 104 SER A CA 1
ATOM 757 C C . SER A 1 104 ? 1.494 4.614 -2.070 1.00 98.88 104 SER A C 1
ATOM 759 O O . SER A 1 104 ? 0.357 4.491 -2.526 1.00 98.88 104 SER A O 1
ATOM 761 N N . PRO A 1 105 ? 1.750 5.571 -1.150 1.00 98.88 105 PRO A N 1
ATOM 762 C CA . PRO A 1 105 ? 0.756 6.582 -0.774 1.00 98.88 105 PRO A CA 1
ATOM 763 C C . PRO A 1 105 ? 0.169 7.350 -1.970 1.00 98.88 105 PRO A C 1
ATOM 765 O O . PRO A 1 105 ? -0.971 7.809 -1.917 1.00 98.88 105 PRO A O 1
ATOM 768 N N . VAL A 1 106 ? 0.887 7.416 -3.097 1.00 98.94 106 VAL A N 1
ATOM 769 C CA . VAL A 1 106 ? 0.367 7.959 -4.361 1.00 98.94 106 VAL A CA 1
ATOM 770 C C . VAL A 1 106 ? -0.828 7.164 -4.900 1.00 98.94 106 VAL A C 1
ATOM 772 O O . VAL A 1 106 ? -1.740 7.759 -5.471 1.00 98.94 106 VAL A O 1
ATOM 775 N N . VAL A 1 107 ? -0.884 5.845 -4.688 1.00 98.94 107 VAL A N 1
ATOM 776 C CA . VAL A 1 107 ? -2.061 5.028 -5.035 1.00 98.94 107 VAL A CA 1
ATOM 777 C C . VAL A 1 107 ? -3.284 5.537 -4.275 1.00 98.94 107 VAL A C 1
ATOM 779 O O . VAL A 1 107 ? -4.344 5.714 -4.871 1.00 98.94 107 VAL A O 1
ATOM 782 N N . LEU A 1 108 ? -3.127 5.861 -2.988 1.00 98.88 108 LEU A N 1
ATOM 783 C CA . LEU A 1 108 ? -4.215 6.368 -2.148 1.00 98.88 108 LEU A CA 1
ATOM 784 C C . LEU A 1 108 ? -4.646 7.779 -2.579 1.00 98.88 108 LEU A C 1
ATOM 786 O O . LEU A 1 108 ? -5.842 8.070 -2.665 1.00 98.88 108 LEU A O 1
ATOM 790 N N . ALA A 1 109 ? -3.680 8.642 -2.914 1.00 98.81 109 ALA A N 1
ATOM 791 C CA . ALA A 1 109 ? -3.946 9.967 -3.475 1.00 98.81 109 ALA A CA 1
ATOM 792 C C . ALA A 1 109 ? -4.764 9.873 -4.771 1.00 98.81 109 ALA A C 1
ATOM 794 O O . ALA A 1 109 ? -5.786 10.541 -4.922 1.00 98.81 109 ALA A O 1
ATOM 795 N N . ARG A 1 110 ? -4.357 8.992 -5.690 1.00 98.75 110 ARG A N 1
ATOM 796 C CA . ARG A 1 110 ? -5.016 8.785 -6.989 1.00 98.75 110 ARG A CA 1
ATOM 797 C C . ARG A 1 110 ? -6.340 8.034 -6.894 1.00 98.75 110 ARG A C 1
ATOM 799 O O . ARG A 1 110 ? -7.186 8.204 -7.767 1.00 98.75 110 ARG A O 1
ATOM 806 N N . ALA A 1 111 ? -6.534 7.240 -5.846 1.00 98.75 111 ALA A N 1
ATOM 807 C CA . ALA A 1 111 ? -7.825 6.665 -5.483 1.00 98.75 111 ALA A CA 1
ATOM 808 C C . ALA A 1 111 ? -8.790 7.715 -4.896 1.00 98.75 111 ALA A C 1
ATOM 810 O O . ALA A 1 111 ? -9.976 7.434 -4.737 1.00 98.75 111 ALA A O 1
ATOM 811 N N . GLY A 1 112 ? -8.310 8.928 -4.594 1.00 98.69 112 GLY A N 1
ATOM 812 C CA . GLY A 1 112 ? -9.132 10.031 -4.102 1.00 98.69 112 GLY A CA 1
ATOM 813 C C . GLY A 1 112 ? -9.506 9.919 -2.625 1.00 98.69 112 GLY A C 1
ATOM 814 O O . GLY A 1 112 ? -10.475 10.545 -2.207 1.00 98.69 112 GLY A O 1
ATOM 815 N N . ILE A 1 113 ? -8.764 9.138 -1.830 1.00 98.75 113 ILE A N 1
ATOM 816 C CA . ILE A 1 113 ? -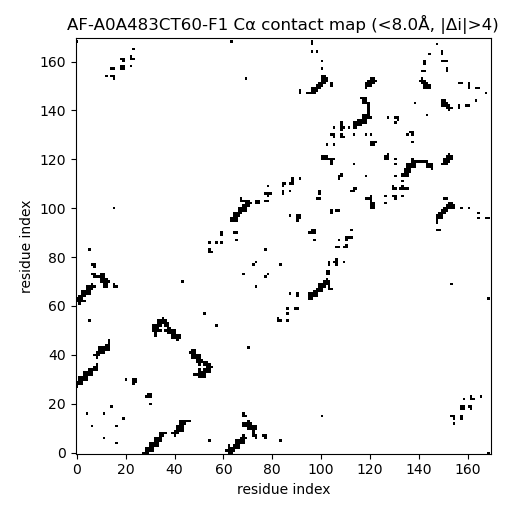9.090 8.914 -0.409 1.00 98.75 113 ILE A CA 1
ATOM 817 C C . ILE A 1 113 ? -8.308 9.810 0.565 1.00 98.75 113 ILE A C 1
ATOM 819 O O . ILE A 1 113 ? -8.592 9.800 1.762 1.00 98.75 113 ILE A O 1
ATOM 823 N N . LEU A 1 114 ? -7.336 10.581 0.062 1.00 98.62 114 LEU A N 1
ATOM 824 C CA . LEU A 1 114 ? -6.506 11.501 0.847 1.00 98.62 114 LEU A CA 1
ATOM 825 C C . LEU A 1 114 ? -6.933 12.989 0.915 1.00 98.62 114 LEU A C 1
ATOM 827 O O . LEU A 1 114 ? -6.318 13.691 1.721 1.00 98.62 114 LEU A O 1
ATOM 831 N N . PRO A 1 115 ? -7.926 13.523 0.163 1.00 98.69 115 PRO A N 1
ATOM 832 C CA . PRO A 1 115 ? -8.292 14.936 0.282 1.00 98.69 115 PRO A CA 1
ATOM 833 C C . PRO A 1 115 ? -8.573 15.362 1.730 1.00 98.69 115 PRO A C 1
ATOM 835 O O . PRO A 1 115 ? -9.431 14.795 2.403 1.00 98.69 115 PRO A O 1
ATOM 838 N N . GLY A 1 116 ? -7.841 16.368 2.217 1.00 98.25 116 GLY A N 1
ATOM 839 C CA . GLY A 1 116 ? -7.980 16.901 3.573 1.00 98.25 116 GLY A CA 1
ATOM 840 C C . GLY A 1 116 ? -7.403 16.024 4.691 1.00 98.25 116 GLY A C 1
ATOM 841 O O . GLY A 1 116 ? -7.495 16.424 5.853 1.00 98.25 116 GLY A O 1
ATOM 842 N N . ARG A 1 117 ? -6.787 14.879 4.382 1.00 98.50 117 ARG A N 1
ATOM 843 C CA . ARG A 1 117 ? -6.075 14.040 5.359 1.00 98.50 117 ARG A CA 1
ATOM 844 C C . ARG A 1 117 ? -4.615 14.445 5.474 1.00 98.50 117 ARG A C 1
ATOM 846 O O . ARG A 1 117 ? -4.041 14.981 4.529 1.00 98.50 117 ARG A O 1
ATOM 853 N N . GLU A 1 118 ? -4.007 14.190 6.621 1.00 98.75 118 GLU A N 1
ATOM 854 C CA . GLU A 1 118 ? -2.555 14.197 6.749 1.00 98.75 118 GLU A CA 1
ATOM 855 C C . GLU A 1 118 ? -1.973 12.877 6.225 1.00 98.75 118 GLU A C 1
ATOM 857 O O . GLU A 1 118 ? -2.508 11.804 6.498 1.00 98.75 118 GLU A O 1
ATOM 862 N N . ALA A 1 119 ? -0.883 12.947 5.461 1.00 98.81 119 ALA A N 1
ATOM 863 C CA . ALA A 1 119 ? -0.198 11.770 4.931 1.00 98.81 119 ALA A CA 1
ATOM 864 C C . ALA A 1 119 ? 1.301 12.034 4.756 1.00 98.81 119 ALA A C 1
ATOM 866 O O . ALA A 1 119 ? 1.724 13.177 4.596 1.00 98.81 119 ALA A O 1
ATOM 867 N N . THR A 1 120 ? 2.103 10.975 4.740 1.00 98.81 120 THR A N 1
ATOM 868 C CA . THR A 1 120 ? 3.527 11.021 4.384 1.00 98.81 120 THR A CA 1
ATOM 869 C C . THR A 1 120 ? 3.811 10.126 3.174 1.00 98.81 120 THR A C 1
ATOM 871 O O . THR A 1 120 ? 2.971 9.321 2.769 1.00 98.81 120 THR A O 1
ATOM 874 N N . VAL A 1 121 ? 4.967 10.310 2.538 1.00 98.81 121 VAL A N 1
ATOM 875 C CA . VAL A 1 121 ? 5.370 9.595 1.318 1.00 98.81 121 VAL A CA 1
ATOM 876 C C . VAL A 1 121 ? 6.888 9.633 1.167 1.00 98.81 121 VAL A C 1
ATOM 878 O O . VAL A 1 121 ? 7.534 10.574 1.632 1.00 98.81 121 VAL A O 1
ATOM 881 N N . PHE A 1 122 ? 7.461 8.669 0.447 1.00 98.62 122 PHE A N 1
ATOM 882 C CA . PHE A 1 122 ? 8.865 8.726 0.045 1.00 98.62 122 PHE A CA 1
ATOM 883 C C . PHE A 1 122 ? 9.152 10.017 -0.702 1.00 98.62 122 PHE A C 1
ATOM 885 O O . 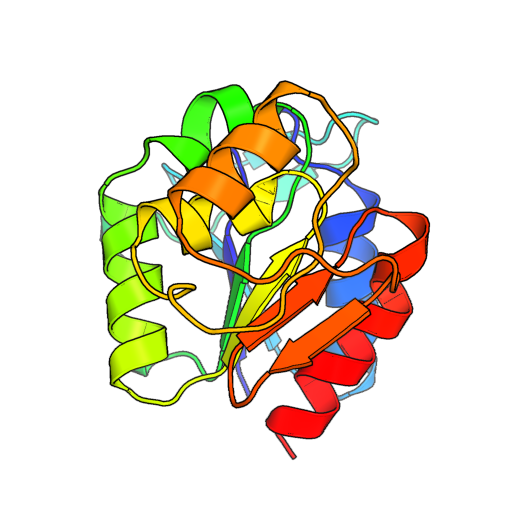PHE A 1 122 ? 8.440 10.373 -1.644 1.00 98.62 122 PHE A O 1
ATOM 892 N N . ARG A 1 123 ? 10.207 10.725 -0.298 1.00 96.19 123 ARG A N 1
ATOM 893 C CA . ARG A 1 123 ? 10.503 12.072 -0.789 1.00 96.19 123 ARG A CA 1
ATOM 894 C C . ARG A 1 123 ? 11.201 12.036 -2.143 1.00 96.19 123 ARG A C 1
ATOM 896 O O . ARG A 1 123 ? 12.418 12.131 -2.250 1.00 96.19 123 ARG A O 1
ATOM 903 N N . SER A 1 124 ? 10.394 11.956 -3.195 1.00 97.06 124 SER A N 1
ATOM 904 C CA . SER A 1 124 ? 10.801 12.261 -4.564 1.00 97.06 124 SER A CA 1
ATOM 905 C C . SER A 1 124 ? 9.962 13.424 -5.107 1.00 97.06 124 SER A C 1
ATOM 907 O O . SER A 1 124 ? 8.810 13.588 -4.693 1.00 97.06 124 SER A O 1
ATOM 909 N N . PRO A 1 125 ? 10.462 14.212 -6.077 1.00 97.94 125 PRO A N 1
ATOM 910 C CA . PRO A 1 125 ? 9.656 15.265 -6.689 1.00 97.94 125 PRO A CA 1
ATOM 911 C C . PRO A 1 125 ? 8.345 14.750 -7.301 1.00 97.94 125 PRO A C 1
ATOM 913 O O . PRO A 1 125 ? 7.357 15.474 -7.324 1.00 97.94 125 PRO A O 1
ATOM 916 N N . ALA A 1 126 ? 8.326 13.517 -7.821 1.00 97.94 126 ALA A N 1
ATOM 917 C CA . ALA A 1 126 ? 7.136 12.934 -8.435 1.00 97.94 126 ALA A CA 1
ATOM 918 C C . ALA A 1 126 ? 6.073 12.560 -7.397 1.00 97.94 126 ALA A C 1
ATOM 920 O O . ALA A 1 126 ? 4.923 12.967 -7.538 1.00 97.94 126 ALA A O 1
ATOM 921 N N . SER A 1 127 ? 6.458 11.834 -6.347 1.00 98.25 127 SER A N 1
ATOM 922 C CA . SER A 1 127 ? 5.533 11.409 -5.292 1.00 98.25 127 SER A CA 1
ATOM 923 C C . SER A 1 127 ? 4.959 12.592 -4.514 1.00 98.25 127 SER A C 1
ATOM 925 O O . SER A 1 127 ? 3.751 12.637 -4.316 1.00 98.25 127 SER A O 1
ATOM 927 N N . ILE A 1 128 ? 5.780 13.589 -4.158 1.00 98.50 128 ILE A N 1
ATOM 92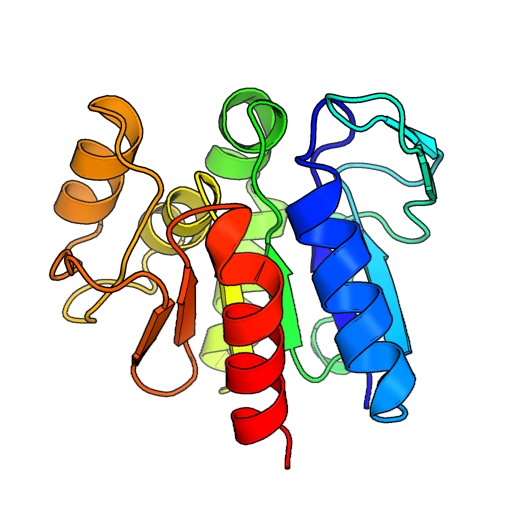8 C CA . ILE A 1 128 ? 5.316 14.807 -3.468 1.00 98.50 128 ILE A CA 1
ATOM 929 C C . ILE A 1 128 ? 4.221 15.508 -4.282 1.00 98.50 128 ILE A C 1
ATOM 931 O O . ILE A 1 128 ? 3.138 15.760 -3.757 1.00 98.50 128 ILE A O 1
ATOM 935 N N . ARG A 1 129 ? 4.455 15.730 -5.585 1.00 98.50 129 ARG A N 1
ATOM 936 C CA . ARG A 1 129 ? 3.462 16.364 -6.471 1.00 98.50 129 ARG A CA 1
ATOM 937 C C . ARG A 1 129 ? 2.142 15.599 -6.526 1.00 98.50 129 ARG A C 1
ATOM 939 O O . ARG A 1 129 ? 1.085 16.215 -6.602 1.00 98.50 129 ARG A O 1
ATOM 946 N N . GLU A 1 130 ? 2.186 14.269 -6.533 1.00 98.62 130 GLU A N 1
ATOM 947 C CA . GLU A 1 130 ? 0.973 13.446 -6.571 1.00 98.62 130 GLU A CA 1
ATOM 948 C C . GLU A 1 130 ? 0.203 13.486 -5.245 1.00 98.62 130 GLU A C 1
ATOM 950 O O . GLU A 1 130 ? -1.025 13.544 -5.266 1.00 98.62 130 GLU A O 1
ATOM 955 N N . ILE A 1 131 ? 0.899 13.525 -4.104 1.00 98.56 131 ILE A N 1
ATOM 956 C CA . ILE A 1 131 ? 0.269 13.696 -2.787 1.00 98.56 131 ILE A CA 1
ATOM 957 C C . ILE A 1 131 ? -0.409 15.065 -2.670 1.00 98.56 131 ILE A C 1
ATOM 959 O O . ILE A 1 131 ? -1.573 15.139 -2.272 1.00 98.56 131 ILE A O 1
ATOM 963 N N . GLU A 1 132 ? 0.274 16.136 -3.082 1.00 97.81 132 GLU A N 1
ATOM 964 C CA . GLU A 1 132 ? -0.282 17.496 -3.098 1.00 97.81 132 GLU A CA 1
ATOM 965 C C . GLU A 1 132 ? -1.492 17.600 -4.036 1.00 97.81 132 GLU A C 1
ATOM 967 O O . GLU A 1 132 ? -2.540 18.122 -3.655 1.00 97.81 132 GLU A O 1
ATOM 972 N N . LYS A 1 133 ? -1.390 17.039 -5.249 1.00 98.38 133 LYS A N 1
ATOM 973 C CA . LYS A 1 133 ? -2.503 16.969 -6.210 1.00 98.38 133 LYS A CA 1
ATOM 974 C C . LYS A 1 133 ? -3.688 16.164 -5.667 1.00 98.38 133 LYS A C 1
ATOM 976 O O . LYS A 1 133 ? -4.831 16.489 -5.977 1.00 98.38 133 LYS A O 1
ATOM 981 N N . GLY A 1 134 ? -3.421 15.137 -4.862 1.00 98.06 134 GLY A N 1
ATOM 982 C CA . GLY A 1 134 ? -4.427 14.355 -4.142 1.00 98.06 134 GLY A CA 1
ATOM 983 C C . GLY A 1 134 ? -5.088 15.095 -2.976 1.00 98.06 134 GLY A C 1
ATOM 984 O O . GLY A 1 134 ? -5.986 14.539 -2.348 1.00 98.06 134 GLY A O 1
ATOM 985 N N . GLY A 1 135 ? -4.669 16.330 -2.680 1.00 98.19 135 GLY A N 1
ATOM 986 C CA . GLY A 1 135 ? -5.263 17.180 -1.650 1.00 98.19 135 GLY A CA 1
ATOM 987 C C . GLY A 1 135 ? -4.885 16.802 -0.217 1.00 98.19 135 GLY A C 1
ATOM 988 O O . GLY A 1 135 ? -5.561 17.243 0.714 1.00 98.19 135 GLY A O 1
ATOM 989 N N . ALA A 1 136 ? -3.847 15.987 -0.025 1.00 98.50 136 ALA A N 1
ATOM 990 C CA . ALA A 1 136 ? -3.365 15.631 1.304 1.00 98.50 136 ALA A CA 1
ATOM 991 C C . ALA A 1 136 ? -2.495 16.751 1.899 1.00 98.50 136 ALA A C 1
ATOM 993 O O . ALA A 1 136 ? -1.767 17.444 1.185 1.00 98.50 136 ALA A O 1
ATOM 994 N N . ARG A 1 137 ? -2.505 16.889 3.227 1.00 98.44 137 ARG A N 1
ATOM 995 C CA . ARG A 1 137 ? -1.499 17.661 3.964 1.00 98.44 137 ARG A CA 1
ATOM 996 C C . ARG A 1 137 ? -0.256 16.794 4.131 1.00 98.44 137 ARG A C 1
ATOM 998 O O . ARG A 1 137 ? -0.260 15.861 4.933 1.00 98.44 137 ARG A O 1
ATOM 1005 N N . LEU A 1 138 ? 0.787 17.089 3.361 1.00 98.38 138 LEU A N 1
ATOM 1006 C CA . LEU A 1 138 ? 2.043 16.351 3.437 1.00 98.38 138 LEU A CA 1
ATOM 1007 C C . LEU A 1 138 ? 2.728 16.581 4.794 1.00 98.38 138 LEU A C 1
ATOM 1009 O O . LEU A 1 138 ? 2.963 17.720 5.193 1.00 98.38 138 LEU A O 1
ATOM 1013 N N . SER A 1 139 ? 3.057 15.490 5.480 1.00 98.25 139 SER A N 1
ATOM 1014 C CA . SER A 1 139 ? 3.774 15.480 6.755 1.00 98.25 139 SER A CA 1
ATOM 1015 C C . SER A 1 139 ? 5.272 15.242 6.564 1.00 98.25 139 SER A C 1
ATOM 1017 O O . SER A 1 139 ? 5.725 14.698 5.555 1.00 98.25 139 SER A O 1
ATOM 1019 N N . GLU A 1 140 ? 6.056 15.612 7.573 1.00 96.88 140 GLU A N 1
ATOM 1020 C CA . GLU A 1 140 ? 7.477 15.244 7.671 1.00 96.88 140 GLU A CA 1
ATOM 1021 C C . GLU A 1 140 ? 7.715 14.020 8.556 1.00 96.88 140 GLU A C 1
ATOM 1023 O O . GLU A 1 140 ? 8.853 13.594 8.728 1.00 96.88 140 GLU A O 1
ATOM 1028 N N . ARG A 1 141 ? 6.647 13.456 9.130 1.00 98.38 141 ARG A N 1
ATOM 1029 C CA . ARG A 1 141 ? 6.741 12.282 9.994 1.00 98.38 141 ARG A CA 1
ATOM 1030 C C . ARG A 1 141 ? 7.010 11.012 9.171 1.00 98.38 141 ARG A C 1
ATOM 1032 O O . ARG A 1 141 ? 6.427 10.880 8.090 1.00 98.38 141 ARG A O 1
ATOM 1039 N N . PRO A 1 142 ? 7.813 10.064 9.693 1.00 98.44 142 PRO A N 1
ATOM 1040 C CA . PRO A 1 142 ? 8.061 8.783 9.029 1.00 98.44 142 PRO A CA 1
ATOM 1041 C C . PRO A 1 142 ? 6.800 7.932 8.872 1.00 98.44 142 PRO A C 1
ATOM 1043 O O . PRO A 1 142 ? 6.633 7.267 7.856 1.00 98.44 142 PRO A O 1
ATOM 1046 N N . VAL A 1 143 ? 5.895 7.991 9.856 1.00 98.88 143 VAL A N 1
ATOM 1047 C CA . VAL A 1 143 ? 4.583 7.335 9.838 1.00 98.88 143 VAL A CA 1
ATOM 1048 C C . VAL A 1 143 ? 3.502 8.343 10.221 1.00 98.88 143 VAL A C 1
ATOM 1050 O O . VAL A 1 143 ? 3.660 9.142 11.148 1.00 98.88 143 VAL A O 1
ATOM 1053 N N . VAL A 1 144 ? 2.386 8.313 9.499 1.00 98.88 144 VAL A N 1
ATOM 1054 C CA . VAL A 1 144 ? 1.198 9.126 9.764 1.00 98.88 144 VAL A CA 1
ATOM 1055 C C . VAL A 1 144 ? -0.025 8.226 9.789 1.00 98.88 144 VAL A C 1
ATOM 1057 O O . VAL A 1 144 ? -0.299 7.532 8.812 1.00 98.88 144 VAL A O 1
ATOM 1060 N N . THR A 1 145 ? -0.788 8.311 10.875 1.00 98.88 145 THR A N 1
ATOM 1061 C CA . THR A 1 145 ? -2.128 7.731 10.990 1.00 98.88 145 THR A CA 1
ATOM 1062 C C . THR A 1 145 ? -3.156 8.859 11.027 1.00 98.88 145 THR A C 1
ATOM 1064 O O . THR A 1 145 ? -3.098 9.714 11.911 1.00 98.88 145 THR A O 1
ATOM 1067 N N . ASP A 1 146 ? -4.098 8.856 10.084 1.00 98.69 146 ASP A N 1
ATOM 1068 C CA . ASP A 1 146 ? -5.234 9.784 10.019 1.00 98.69 146 ASP A CA 1
ATOM 1069 C C . ASP A 1 146 ? -6.530 8.975 9.831 1.00 98.69 146 ASP A C 1
ATOM 1071 O O . ASP A 1 146 ? -6.879 8.529 8.731 1.00 98.69 146 ASP A O 1
ATOM 1075 N N . GLY A 1 147 ? -7.233 8.733 10.941 1.00 98.38 147 GLY A N 1
ATOM 1076 C CA . GLY A 1 147 ? -8.387 7.836 10.987 1.00 98.38 147 GLY A CA 1
ATOM 1077 C C . GLY A 1 147 ? -7.992 6.391 10.674 1.00 98.38 147 GLY A C 1
ATOM 1078 O O . GLY A 1 147 ? -7.112 5.831 11.318 1.00 98.38 147 GLY A O 1
ATOM 1079 N N . ASN A 1 148 ? -8.643 5.792 9.676 1.00 98.62 148 ASN A N 1
ATOM 1080 C CA . ASN A 1 148 ? -8.362 4.439 9.188 1.00 98.62 148 ASN A CA 1
ATOM 1081 C C . ASN A 1 148 ? -7.240 4.385 8.130 1.00 98.62 148 ASN A C 1
ATOM 1083 O O . ASN A 1 148 ? -6.983 3.316 7.577 1.00 98.62 148 ASN A O 1
ATOM 1087 N N . VAL A 1 149 ? -6.600 5.515 7.806 1.00 98.94 149 VAL A N 1
ATOM 1088 C CA . VAL A 1 149 ? -5.533 5.582 6.800 1.00 98.94 149 VAL A CA 1
ATOM 1089 C C . VAL A 1 149 ? -4.170 5.673 7.481 1.00 98.94 149 VAL A C 1
ATOM 1091 O O . VAL A 1 149 ? -3.958 6.550 8.318 1.00 98.94 149 VAL A O 1
ATOM 1094 N N . VAL A 1 150 ? -3.238 4.801 7.089 1.00 98.94 150 VAL A N 1
ATOM 1095 C CA . VAL A 1 150 ? -1.849 4.802 7.579 1.00 98.94 150 VAL A CA 1
ATOM 1096 C C . VAL A 1 150 ? -0.893 4.990 6.405 1.00 98.94 150 VAL A C 1
ATOM 1098 O O . VAL A 1 150 ? -0.948 4.264 5.417 1.00 98.94 150 VAL A O 1
ATOM 1101 N N . THR A 1 151 ? 0.016 5.952 6.488 1.00 98.94 151 THR A N 1
ATOM 1102 C CA . THR A 1 151 ? 1.054 6.145 5.467 1.00 98.94 151 THR A CA 1
ATOM 1103 C C . THR A 1 151 ? 2.435 6.161 6.091 1.00 98.94 151 THR A C 1
ATOM 1105 O O . THR A 1 151 ? 2.588 6.629 7.217 1.00 98.94 151 THR A O 1
ATOM 1108 N N . ALA A 1 152 ? 3.430 5.649 5.370 1.00 98.94 152 ALA A N 1
ATOM 1109 C CA . ALA A 1 152 ? 4.824 5.681 5.795 1.00 98.94 152 ALA A CA 1
ATOM 1110 C C . ALA A 1 152 ? 5.756 6.116 4.659 1.00 98.94 152 ALA A C 1
ATOM 1112 O O . ALA A 1 152 ? 5.469 5.881 3.484 1.00 98.94 152 ALA A O 1
ATOM 1113 N N . ASP A 1 153 ? 6.862 6.772 4.998 1.00 98.56 153 ASP A N 1
ATOM 1114 C CA . ASP A 1 153 ? 7.725 7.445 4.024 1.00 98.56 153 ASP A CA 1
ATOM 1115 C C . ASP A 1 153 ? 8.788 6.540 3.391 1.00 98.56 153 ASP A C 1
ATOM 1117 O O . ASP A 1 153 ? 9.363 6.896 2.364 1.00 98.56 153 ASP A O 1
ATOM 1121 N N . GLY A 1 154 ? 9.033 5.348 3.930 1.00 98.25 154 GLY A N 1
ATOM 1122 C CA . GLY A 1 154 ? 10.081 4.494 3.394 1.00 98.25 154 GLY A CA 1
ATOM 1123 C C . GLY A 1 154 ? 10.400 3.253 4.221 1.00 98.25 154 GLY A C 1
ATOM 1124 O O . GLY A 1 154 ? 9.805 3.017 5.271 1.00 98.25 154 GLY A O 1
ATOM 1125 N N . PRO A 1 155 ? 11.392 2.468 3.771 1.00 98.12 155 PRO A N 1
ATOM 1126 C CA . PRO A 1 155 ? 11.735 1.166 4.344 1.00 98.12 155 PRO A CA 1
ATOM 1127 C C . PRO A 1 155 ? 12.206 1.253 5.801 1.00 98.12 155 PRO A C 1
ATOM 1129 O O . PRO A 1 155 ? 11.953 0.341 6.580 1.00 98.12 155 PRO A O 1
ATOM 1132 N N . SER A 1 156 ? 12.844 2.359 6.206 1.00 98.44 156 SER A N 1
ATOM 1133 C CA . SER A 1 156 ? 13.275 2.572 7.595 1.00 98.44 156 SER A CA 1
ATOM 1134 C C . SER A 1 156 ? 12.112 2.676 8.582 1.00 98.44 156 SER A C 1
ATOM 1136 O O . SER A 1 156 ? 12.315 2.461 9.771 1.00 98.44 156 SER A O 1
ATOM 1138 N N . ALA A 1 157 ? 10.908 2.995 8.099 1.00 98.56 157 ALA A N 1
ATOM 1139 C CA . ALA A 1 157 ? 9.698 3.112 8.901 1.00 98.56 157 ALA A CA 1
ATOM 1140 C C . ALA A 1 157 ? 8.837 1.834 8.880 1.00 98.56 157 ALA A C 1
ATOM 1142 O O . ALA A 1 157 ? 7.769 1.821 9.483 1.00 98.56 157 ALA A O 1
ATOM 1143 N N . ALA A 1 158 ? 9.260 0.761 8.197 1.00 98.75 158 ALA A N 1
ATOM 1144 C CA . ALA A 1 158 ? 8.413 -0.406 7.930 1.00 98.75 158 ALA A CA 1
ATOM 1145 C C . ALA A 1 158 ? 7.893 -1.109 9.201 1.00 98.75 158 ALA A C 1
ATOM 1147 O O . ALA A 1 158 ? 6.737 -1.531 9.241 1.00 98.75 158 ALA A O 1
ATOM 1148 N N . GLU A 1 159 ? 8.708 -1.195 10.254 1.00 98.75 159 GLU A N 1
ATOM 1149 C CA . GLU A 1 159 ? 8.287 -1.785 11.531 1.00 98.75 159 GLU A CA 1
ATOM 1150 C C . GLU A 1 159 ? 7.298 -0.881 12.288 1.00 98.75 159 GLU A C 1
ATOM 1152 O O . GLU A 1 159 ? 6.253 -1.344 12.745 1.00 98.75 159 GLU A O 1
ATOM 1157 N N . GLU A 1 160 ? 7.583 0.424 12.386 1.00 98.81 160 GLU A N 1
ATOM 1158 C CA . GLU A 1 160 ? 6.678 1.405 13.008 1.00 98.81 160 GLU A CA 1
ATOM 1159 C C . GLU A 1 160 ? 5.335 1.463 12.264 1.00 98.81 160 GLU A C 1
ATOM 1161 O O . GLU A 1 160 ? 4.270 1.460 12.881 1.00 98.81 160 GLU A O 1
ATOM 1166 N N . PHE A 1 161 ? 5.385 1.425 10.933 1.00 98.94 161 PHE A N 1
ATOM 1167 C CA . PHE A 1 161 ? 4.230 1.357 10.048 1.00 98.94 161 PHE A CA 1
ATOM 1168 C C . PHE A 1 161 ? 3.359 0.130 10.332 1.00 98.94 161 PHE A C 1
ATOM 1170 O O . PHE A 1 161 ? 2.145 0.256 10.493 1.00 98.94 161 PHE A O 1
ATOM 1177 N N . ALA A 1 162 ? 3.969 -1.051 10.456 1.00 98.88 162 ALA A N 1
ATOM 1178 C CA . ALA A 1 162 ? 3.249 -2.276 10.778 1.00 98.88 162 ALA A CA 1
ATOM 1179 C C . ALA A 1 162 ? 2.601 -2.218 12.171 1.00 98.88 162 ALA A C 1
ATOM 1181 O O . ALA A 1 162 ? 1.433 -2.579 12.329 1.00 98.88 162 ALA A O 1
ATOM 1182 N N . ARG A 1 163 ? 3.307 -1.685 13.177 1.00 98.69 163 ARG A N 1
ATOM 1183 C CA . ARG A 1 163 ? 2.749 -1.487 14.527 1.00 98.69 163 ARG A CA 1
ATOM 1184 C C . ARG A 1 163 ? 1.564 -0.515 14.528 1.00 98.69 163 ARG A C 1
ATOM 1186 O O . ARG A 1 163 ? 0.574 -0.781 15.205 1.00 98.69 163 ARG A O 1
ATOM 1193 N N . ALA A 1 164 ? 1.633 0.564 13.746 1.00 98.81 164 ALA A N 1
ATOM 1194 C CA . ALA A 1 164 ? 0.537 1.524 13.598 1.00 98.81 164 ALA A CA 1
ATOM 1195 C C . ALA A 1 164 ? -0.708 0.906 12.932 1.00 98.81 164 ALA A C 1
ATOM 1197 O O . ALA A 1 164 ? -1.835 1.238 13.293 1.00 98.81 164 ALA A O 1
ATOM 1198 N N . ILE A 1 165 ? -0.525 -0.022 11.988 1.00 98.81 165 ILE A N 1
ATOM 1199 C CA . ILE A 1 165 ? -1.636 -0.789 11.403 1.00 98.81 165 ILE A CA 1
ATOM 1200 C C . ILE A 1 165 ? -2.254 -1.714 12.454 1.00 98.81 165 ILE A C 1
ATOM 1202 O O . ILE A 1 165 ? -3.472 -1.719 12.617 1.00 98.81 165 ILE A O 1
ATOM 1206 N N . LEU A 1 166 ? -1.434 -2.466 13.196 1.00 98.69 166 LEU A N 1
ATOM 1207 C CA . LEU A 1 166 ? -1.916 -3.383 14.234 1.00 98.69 166 LEU A CA 1
ATOM 1208 C C . LEU A 1 166 ? -2.724 -2.666 15.319 1.00 98.69 166 LEU A C 1
ATOM 1210 O O . LEU A 1 166 ? -3.752 -3.183 15.745 1.00 98.69 166 LEU A O 1
ATOM 1214 N N . SER A 1 167 ? -2.321 -1.457 15.721 1.00 98.25 167 SER A N 1
ATOM 1215 C CA . SER A 1 167 ? -3.054 -0.679 16.728 1.00 98.25 167 SER A CA 1
ATOM 1216 C C . SER A 1 167 ? -4.451 -0.233 16.288 1.00 98.25 167 SER A C 1
ATOM 1218 O O . SER A 1 167 ? -5.215 0.236 17.121 1.00 98.25 167 SER A O 1
ATOM 1220 N N . LEU A 1 168 ? -4.771 -0.320 14.993 1.00 98.00 168 LEU A N 1
ATOM 1221 C CA . LEU A 1 168 ? -6.103 -0.024 14.453 1.00 98.00 168 LEU A CA 1
ATOM 1222 C C . LEU A 1 168 ? -6.959 -1.284 14.255 1.00 98.00 168 LEU A C 1
ATOM 1224 O O . LEU A 1 168 ? -8.139 -1.171 13.927 1.00 98.00 168 LEU A O 1
ATOM 1228 N N . LEU A 1 169 ? -6.363 -2.471 14.385 1.00 93.69 169 LEU A N 1
ATOM 1229 C CA . LEU A 1 169 ? -7.042 -3.758 14.225 1.00 93.69 169 LEU A CA 1
ATOM 1230 C C . LEU A 1 169 ? -7.439 -4.399 15.564 1.00 93.69 169 LEU A C 1
ATOM 1232 O O . LEU A 1 169 ? -8.269 -5.309 15.570 1.00 93.69 169 LEU A O 1
ATOM 1236 N N . LEU A 1 170 ? -6.844 -3.929 16.664 1.00 72.69 170 LEU A N 1
ATOM 1237 C CA . LEU A 1 170 ? -7.120 -4.321 18.049 1.00 72.69 170 LEU A CA 1
ATOM 1238 C C . LEU A 1 170 ? -8.114 -3.357 18.705 1.00 72.69 170 LEU A C 1
ATOM 1240 O O . LEU A 1 170 ? -8.959 -3.851 19.485 1.00 72.69 170 LEU A O 1
#

InterPro domains:
  IPR002818 DJ-1/PfpI [PF01965] (1-167)
  IPR029062 Class I glutamine amidotransferase-like [G3DSA:3.40.50.880] (1-170)
  IPR029062 Class I glutamine amidotransferase-like [SSF52317] (1-169)
  IPR050325 Protein/nucleic acid deglycase [PTHR48094] (2-169)

Foldseek 3Di:
DEEEEEAQQEAFAPLLPPLLCVLCVVVVYHYAYEYQDFAWGAHNVGDIDTHHYYLVRDDLVVHQEYEYTDGPSCVVEVLPDPSNLVSLLVCVVVQGAYEYEALNVLSVLSSLNAAPEAEEYADDPVSVVSNVNSNHNYDPDQWDDGRSYIYGHDSVCSNVSSVVNVVNVD

Mean predicted aligned error: 1.89 Å

Radius of gyration: 13.83 Å; Cα contacts (8 Å, |Δi|>4): 420; chains: 1; bounding box: 33×34×31 Å

Organism: NCBI:txid2052832